Protein AF-A0A952KF47-F1 (afdb_monomer)

Structure (mmCIF, N/CA/C/O backbone):
data_AF-A0A952KF47-F1
#
_entry.id   AF-A0A952KF47-F1
#
loop_
_atom_site.group_PDB
_atom_site.id
_atom_site.type_symbol
_atom_site.label_atom_id
_atom_site.label_alt_id
_atom_site.label_comp_id
_atom_site.label_asym_id
_atom_site.label_entity_id
_atom_site.label_seq_id
_atom_site.pdbx_PDB_ins_code
_atom_site.Cartn_x
_atom_site.Cartn_y
_atom_site.Cartn_z
_atom_site.occupancy
_atom_site.B_iso_or_equiv
_atom_site.auth_seq_id
_atom_site.auth_comp_id
_atom_site.auth_asym_id
_atom_site.auth_atom_id
_atom_site.pdbx_PDB_model_num
ATOM 1 N N . MET A 1 1 ? -9.066 -39.714 -5.728 1.00 48.34 1 MET A N 1
ATOM 2 C CA . MET A 1 1 ? -7.810 -39.159 -6.258 1.00 48.34 1 MET A CA 1
ATOM 3 C C . MET A 1 1 ? -7.482 -37.996 -5.356 1.00 48.34 1 MET A C 1
ATOM 5 O O . MET A 1 1 ? -8.085 -36.939 -5.478 1.00 48.34 1 MET A O 1
ATOM 9 N N . ASP A 1 2 ? -6.712 -38.320 -4.324 1.00 54.44 2 ASP A N 1
ATOM 10 C CA . ASP A 1 2 ? -6.006 -37.364 -3.482 1.00 54.44 2 ASP A CA 1
ATOM 11 C C . ASP A 1 2 ? -4.945 -36.702 -4.365 1.00 54.44 2 ASP A C 1
ATOM 13 O O . ASP A 1 2 ? -4.281 -37.421 -5.104 1.00 54.44 2 ASP A O 1
ATOM 17 N N . ASP A 1 3 ? -4.876 -35.375 -4.369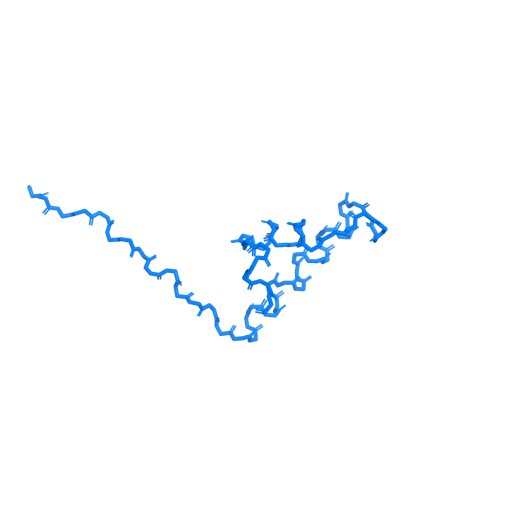 1.00 51.12 3 ASP A N 1
ATOM 18 C CA . ASP A 1 3 ? -3.596 -34.667 -4.396 1.00 51.12 3 ASP A CA 1
ATOM 19 C C . ASP A 1 3 ? -3.862 -33.199 -4.048 1.00 51.12 3 ASP A C 1
ATOM 21 O O . ASP A 1 3 ? -4.560 -32.459 -4.750 1.00 51.12 3 ASP A O 1
ATOM 25 N N . GLY A 1 4 ? -3.396 -32.834 -2.855 1.00 44.97 4 GLY A N 1
ATOM 26 C CA . GLY A 1 4 ? -3.621 -31.548 -2.220 1.00 44.97 4 GLY A CA 1
ATOM 27 C C . GLY A 1 4 ? -3.165 -30.369 -3.072 1.00 44.97 4 GLY A C 1
ATOM 28 O O . GLY A 1 4 ? -2.205 -30.452 -3.833 1.00 44.97 4 GLY A O 1
ATOM 29 N N . MET A 1 5 ? -3.848 -29.233 -2.894 1.00 55.22 5 MET A N 1
ATOM 30 C CA . MET A 1 5 ? -3.366 -27.944 -3.381 1.00 55.22 5 MET A CA 1
ATOM 31 C C . MET A 1 5 ? -1.966 -27.704 -2.823 1.00 55.22 5 MET A C 1
ATOM 33 O O . MET A 1 5 ? -1.802 -27.305 -1.666 1.00 55.22 5 MET A O 1
ATOM 37 N N . GLU A 1 6 ? -0.978 -27.959 -3.675 1.00 48.25 6 GLU A N 1
ATOM 38 C CA . GLU A 1 6 ? 0.416 -27.620 -3.486 1.00 48.25 6 GLU A CA 1
ATOM 39 C C . GLU A 1 6 ? 0.498 -26.207 -2.925 1.00 48.25 6 GLU A C 1
ATOM 41 O O . GLU A 1 6 ? 0.035 -25.231 -3.531 1.00 48.25 6 GLU A O 1
ATOM 46 N N . GLY A 1 7 ? 1.078 -26.109 -1.730 1.00 50.25 7 GLY A N 1
ATOM 47 C CA . GLY A 1 7 ? 1.511 -24.849 -1.172 1.00 50.25 7 GLY A CA 1
ATOM 48 C C . GLY A 1 7 ? 2.409 -24.189 -2.201 1.00 50.25 7 GLY A C 1
ATOM 49 O O . GLY A 1 7 ? 3.580 -24.540 -2.317 1.00 50.25 7 GLY A O 1
ATOM 50 N N . ARG A 1 8 ? 1.843 -23.248 -2.968 1.00 52.53 8 ARG A N 1
ATOM 51 C CA . ARG A 1 8 ? 2.601 -22.365 -3.844 1.00 52.53 8 ARG A CA 1
ATOM 52 C C . ARG A 1 8 ? 3.655 -21.737 -2.962 1.00 52.53 8 ARG A C 1
ATOM 54 O O . ARG A 1 8 ? 3.351 -20.846 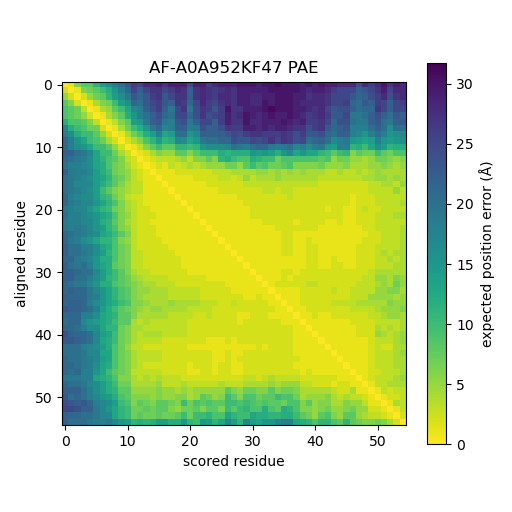-2.166 1.00 52.53 8 ARG A O 1
ATOM 61 N N . VAL A 1 9 ? 4.881 -22.233 -3.086 1.00 54.88 9 VAL A N 1
ATOM 62 C CA . VAL A 1 9 ? 6.075 -21.566 -2.601 1.00 54.88 9 VAL A CA 1
ATOM 63 C C . VAL A 1 9 ? 5.936 -20.152 -3.140 1.00 54.88 9 VAL A C 1
ATOM 65 O O . VAL A 1 9 ? 6.006 -19.946 -4.350 1.00 54.88 9 VAL A O 1
ATOM 68 N N . ARG A 1 10 ? 5.578 -19.201 -2.268 1.00 62.19 10 ARG A N 1
ATOM 69 C CA . ARG 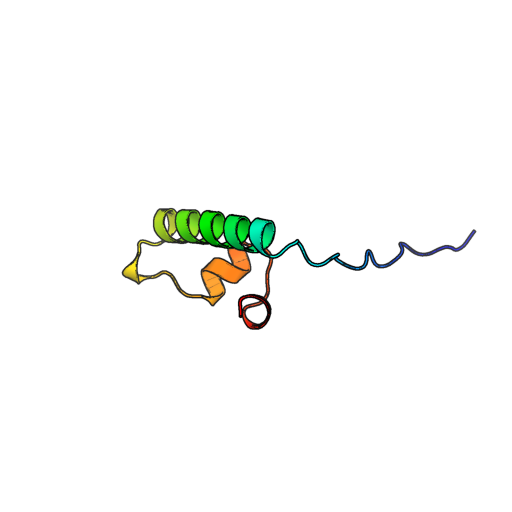A 1 10 ? 5.442 -17.791 -2.629 1.00 62.19 10 ARG A CA 1
ATOM 70 C C . ARG A 1 10 ? 6.833 -17.366 -3.066 1.00 62.19 10 ARG A C 1
ATOM 72 O O . ARG A 1 10 ? 7.667 -17.041 -2.222 1.00 62.19 10 ARG A O 1
ATOM 79 N N . ALA A 1 11 ? 7.114 -17.493 -4.360 1.00 63.22 11 ALA A N 1
ATOM 80 C CA . ALA A 1 11 ? 8.404 -17.164 -4.923 1.00 63.22 11 ALA A CA 1
ATOM 81 C C . ALA A 1 11 ? 8.695 -15.722 -4.518 1.00 63.22 11 ALA A C 1
ATOM 83 O O . ALA A 1 11 ? 7.874 -14.826 -4.736 1.00 63.22 11 ALA A O 1
ATOM 84 N N . ARG A 1 12 ? 9.818 -15.511 -3.826 1.00 71.62 12 ARG A N 1
ATOM 85 C CA . ARG A 1 12 ? 10.233 -14.160 -3.468 1.00 71.62 12 ARG A CA 1
ATOM 86 C C . ARG A 1 12 ? 10.372 -13.385 -4.769 1.00 71.62 12 ARG A C 1
ATOM 88 O O . ARG A 1 12 ? 11.108 -13.809 -5.655 1.00 71.62 12 ARG A O 1
ATOM 95 N N . LEU A 1 13 ? 9.651 -12.272 -4.864 1.00 78.56 13 LEU A N 1
ATOM 96 C CA . LEU A 1 13 ? 9.841 -11.334 -5.959 1.00 78.56 13 LEU A CA 1
ATOM 97 C C . LEU A 1 13 ? 11.325 -10.945 -6.058 1.00 78.56 13 LEU A C 1
ATOM 99 O O . LEU A 1 13 ? 11.978 -10.809 -5.014 1.00 78.56 13 LEU A O 1
ATOM 103 N N . PRO A 1 14 ? 11.840 -10.738 -7.283 1.00 85.38 14 PRO A N 1
ATOM 104 C CA . PRO A 1 14 ? 13.110 -10.059 -7.495 1.00 85.38 14 PRO A CA 1
ATOM 105 C C . PRO A 1 14 ? 13.154 -8.739 -6.720 1.00 85.38 14 PRO A C 1
ATOM 107 O O . PRO A 1 14 ? 12.118 -8.113 -6.484 1.00 85.38 14 PRO A O 1
ATOM 110 N N . GLN A 1 15 ? 14.353 -8.317 -6.323 1.00 85.19 15 GLN A N 1
ATOM 111 C CA . GLN A 1 15 ? 14.544 -7.140 -5.474 1.00 85.19 15 GLN A CA 1
ATOM 112 C C . GLN A 1 15 ? 13.876 -5.882 -6.052 1.00 85.19 15 GLN A C 1
ATOM 114 O O . GLN A 1 15 ? 13.207 -5.163 -5.312 1.00 85.19 15 GLN A O 1
ATOM 119 N N . ASP A 1 16 ? 13.994 -5.659 -7.362 1.00 89.12 16 ASP A N 1
ATOM 120 C CA . ASP A 1 16 ? 13.411 -4.492 -8.031 1.00 89.12 16 ASP A CA 1
ATOM 121 C C . ASP A 1 16 ? 11.880 -4.516 -8.010 1.00 89.12 16 ASP A C 1
ATOM 123 O O . ASP A 1 16 ? 11.252 -3.545 -7.597 1.00 89.12 16 ASP A O 1
ATOM 127 N N . ALA A 1 17 ? 11.272 -5.661 -8.327 1.00 89.81 17 ALA A N 1
ATOM 128 C CA . ALA A 1 17 ? 9.820 -5.821 -8.267 1.00 89.81 17 ALA A CA 1
ATOM 129 C C . ALA A 1 17 ? 9.285 -5.655 -6.832 1.00 89.81 17 ALA A C 1
ATOM 131 O O . ALA A 1 17 ? 8.214 -5.093 -6.614 1.00 89.81 17 ALA A O 1
ATOM 132 N N . ARG A 1 18 ? 10.049 -6.102 -5.824 1.00 89.88 18 ARG A N 1
ATOM 133 C CA . ARG A 1 18 ? 9.716 -5.863 -4.411 1.00 89.88 18 ARG A CA 1
ATOM 134 C C . ARG A 1 18 ? 9.821 -4.385 -4.041 1.00 89.88 18 ARG A C 1
ATOM 136 O O . ARG A 1 18 ? 9.003 -3.893 -3.267 1.00 89.88 18 ARG A O 1
ATOM 143 N N . ARG A 1 19 ? 10.820 -3.680 -4.571 1.00 90.50 19 ARG A N 1
ATOM 144 C CA . ARG A 1 19 ? 10.988 -2.242 -4.357 1.00 90.50 19 ARG A CA 1
ATOM 145 C C . ARG A 1 19 ? 9.809 -1.464 -4.936 1.00 90.50 19 ARG A C 1
ATOM 147 O O . ARG A 1 19 ? 9.264 -0.621 -4.232 1.00 90.50 19 ARG A O 1
ATOM 154 N N . GLU A 1 20 ? 9.403 -1.765 -6.165 1.00 94.38 20 GLU A N 1
ATOM 155 C CA . GLU A 1 20 ? 8.229 -1.151 -6.803 1.00 94.38 20 GLU A CA 1
A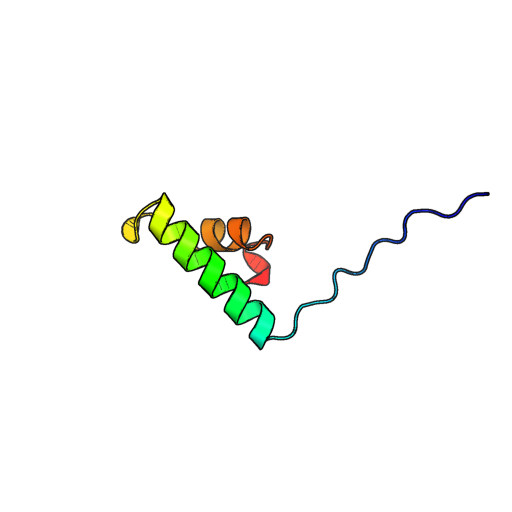TOM 156 C C . GLU A 1 20 ? 6.957 -1.402 -5.988 1.00 94.38 20 GLU A C 1
ATOM 158 O O . GLU A 1 20 ? 6.284 -0.453 -5.596 1.00 94.38 20 GLU A O 1
ATOM 163 N N . GLN A 1 21 ? 6.711 -2.656 -5.597 1.00 93.19 21 GLN A N 1
ATOM 164 C CA . GLN A 1 21 ? 5.576 -3.028 -4.748 1.00 93.19 21 GLN A CA 1
ATOM 165 C C . GLN A 1 21 ? 5.505 -2.208 -3.446 1.00 93.19 21 GLN A C 1
ATOM 167 O O . GLN A 1 21 ? 4.428 -1.781 -3.027 1.00 93.19 21 GLN A O 1
ATOM 172 N N . LEU A 1 22 ? 6.646 -1.994 -2.784 1.00 93.69 22 LEU A N 1
ATOM 173 C CA . LEU A 1 22 ? 6.716 -1.201 -1.555 1.00 93.69 22 LEU A CA 1
ATOM 174 C C . LEU A 1 22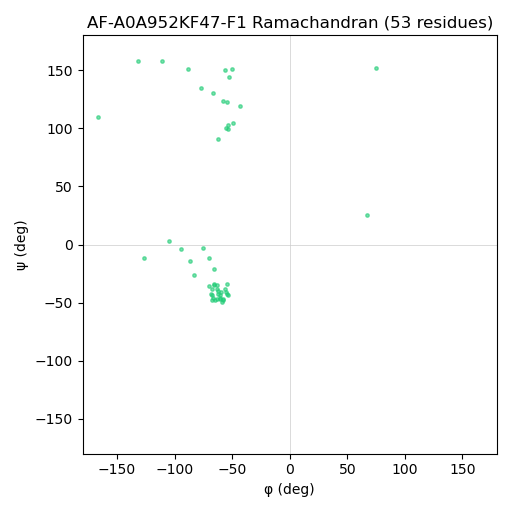 ? 6.483 0.293 -1.806 1.00 93.69 22 LEU A C 1
ATOM 176 O O . LEU A 1 22 ? 5.873 0.954 -0.965 1.00 93.69 22 LEU A O 1
ATOM 180 N N . ILE A 1 23 ? 6.946 0.825 -2.939 1.00 95.75 23 ILE A N 1
ATOM 181 C CA . ILE A 1 23 ? 6.715 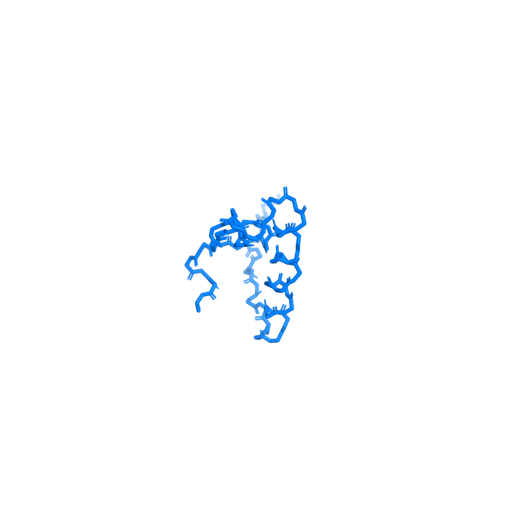2.221 -3.331 1.00 95.75 23 ILE A CA 1
ATOM 182 C C . ILE A 1 23 ? 5.222 2.456 -3.579 1.00 95.75 23 ILE A C 1
ATOM 184 O O . ILE A 1 23 ? 4.662 3.395 -3.012 1.00 95.75 23 ILE A O 1
ATOM 188 N N . ASP A 1 24 ? 4.561 1.580 -4.333 1.00 97.56 24 ASP A N 1
ATOM 189 C CA . ASP A 1 24 ? 3.128 1.698 -4.628 1.00 97.56 24 ASP A CA 1
ATOM 190 C C . ASP A 1 24 ? 2.277 1.611 -3.355 1.00 97.56 24 ASP A C 1
ATOM 192 O O . ASP A 1 24 ? 1.364 2.417 -3.128 1.00 97.56 24 ASP A O 1
ATOM 196 N N . ALA A 1 25 ? 2.622 0.678 -2.464 1.00 96.56 25 ALA A N 1
ATOM 197 C CA . ALA A 1 25 ? 1.981 0.556 -1.162 1.00 96.56 25 ALA A CA 1
ATOM 198 C C . ALA A 1 25 ? 2.205 1.800 -0.286 1.00 96.56 25 ALA A C 1
ATOM 200 O O . ALA A 1 25 ? 1.291 2.230 0.419 1.00 96.56 25 ALA A O 1
ATOM 201 N N . ALA A 1 26 ? 3.394 2.409 -0.335 1.00 96.12 26 ALA A N 1
ATOM 202 C CA . ALA A 1 26 ? 3.689 3.632 0.405 1.00 96.12 26 ALA A CA 1
ATOM 203 C C . ALA A 1 26 ? 2.911 4.838 -0.136 1.00 96.12 26 ALA A C 1
ATOM 205 O O . ALA A 1 26 ? 2.346 5.593 0.655 1.00 96.12 26 ALA A O 1
ATOM 206 N N . ILE A 1 27 ? 2.823 4.995 -1.460 1.00 98.06 27 ILE A N 1
ATOM 207 C CA . ILE A 1 27 ? 2.014 6.043 -2.100 1.00 98.06 27 ILE A CA 1
ATOM 208 C C . ILE A 1 27 ? 0.552 5.909 -1.666 1.00 98.06 2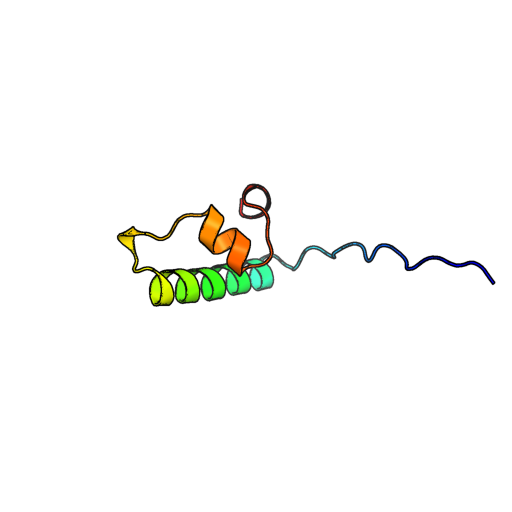7 ILE A C 1
ATOM 210 O O . ILE A 1 27 ? -0.050 6.889 -1.225 1.00 98.06 27 ILE A O 1
ATOM 214 N N . THR A 1 28 ? 0.014 4.689 -1.707 1.00 97.88 28 THR A N 1
ATOM 215 C CA . THR A 1 28 ? -1.356 4.391 -1.263 1.00 97.88 28 THR A CA 1
ATOM 216 C C . THR A 1 28 ? -1.549 4.737 0.215 1.00 97.88 28 THR A C 1
ATOM 218 O O . THR A 1 28 ? -2.481 5.457 0.565 1.00 97.88 28 THR A O 1
ATOM 221 N N . ALA A 1 29 ? -0.623 4.324 1.086 1.00 97.25 29 ALA A N 1
ATOM 222 C CA . ALA A 1 29 ? -0.690 4.623 2.517 1.00 97.25 29 ALA A CA 1
ATOM 223 C C . ALA A 1 29 ? -0.699 6.133 2.800 1.00 97.25 29 ALA A C 1
ATOM 225 O O . ALA A 1 29 ? -1.430 6.598 3.677 1.00 97.25 29 ALA A O 1
ATOM 226 N N . ILE A 1 30 ? 0.115 6.901 2.069 1.00 97.19 30 ILE A N 1
ATOM 227 C CA . ILE A 1 30 ? 0.173 8.361 2.199 1.00 97.19 30 ILE A CA 1
ATOM 228 C C . ILE A 1 30 ? -1.139 8.984 1.719 1.00 97.19 30 ILE A C 1
ATOM 230 O O . ILE A 1 30 ? -1.660 9.870 2.394 1.00 97.19 30 ILE A O 1
ATOM 234 N N . ALA A 1 31 ? -1.683 8.520 0.594 1.00 97.69 31 ALA A N 1
ATOM 235 C CA . ALA A 1 31 ? -2.942 9.022 0.053 1.00 97.69 31 ALA A CA 1
ATOM 236 C C . ALA A 1 31 ? -4.127 8.769 1.002 1.00 97.69 31 ALA A C 1
ATOM 238 O O . ALA A 1 31 ? -4.968 9.647 1.180 1.00 97.69 31 ALA A O 1
ATOM 239 N N . GLU A 1 32 ? -4.173 7.603 1.652 1.00 96.69 32 GLU A N 1
ATOM 240 C CA . GLU A 1 32 ? -5.283 7.214 2.532 1.00 96.69 32 GLU A CA 1
ATOM 241 C C . GLU A 1 32 ? -5.180 7.767 3.960 1.00 96.69 32 GLU A C 1
ATOM 243 O O . GLU A 1 32 ? -6.193 7.895 4.653 1.00 96.69 32 GLU A O 1
ATOM 248 N N . HIS A 1 33 ? -3.970 8.045 4.451 1.00 94.50 33 HIS A N 1
ATOM 249 C CA . HIS A 1 33 ? -3.756 8.358 5.870 1.00 94.50 33 HIS A CA 1
ATOM 250 C C . HIS A 1 33 ? -3.009 9.670 6.131 1.00 94.50 33 HIS A C 1
ATOM 252 O O . HIS A 1 33 ? -2.978 10.133 7.276 1.00 94.50 33 HIS A O 1
ATOM 258 N N . GLY A 1 34 ? -2.419 10.272 5.098 1.00 96.19 34 GLY A N 1
ATOM 259 C CA . GLY A 1 34 ? -1.477 11.379 5.222 1.00 96.19 34 GLY A CA 1
ATOM 260 C C . GLY A 1 34 ? -0.102 10.919 5.715 1.00 96.19 34 GLY A C 1
ATOM 261 O O . GLY A 1 34 ? 0.026 9.943 6.456 1.00 96.19 34 GLY A O 1
ATOM 262 N N . LEU A 1 35 ? 0.945 11.655 5.332 1.00 94.56 35 LEU A N 1
ATOM 263 C CA . LEU A 1 35 ? 2.341 11.273 5.585 1.00 94.56 35 LEU A CA 1
ATOM 264 C C . LEU A 1 35 ? 2.643 11.019 7.073 1.00 94.56 35 LEU A C 1
ATOM 266 O O . LEU A 1 35 ? 3.318 10.049 7.403 1.00 94.56 35 LEU A O 1
ATOM 270 N N . SER A 1 36 ? 2.106 11.843 7.976 1.00 95.81 36 SER A N 1
ATOM 271 C CA . SER A 1 36 ? 2.357 11.742 9.422 1.00 95.81 36 SER A CA 1
ATOM 272 C C . SER A 1 36 ? 1.805 10.469 10.075 1.00 95.81 36 SER A C 1
ATOM 274 O O . SER A 1 36 ? 2.278 10.096 11.143 1.00 95.81 36 SER A O 1
ATOM 276 N N . ASN A 1 37 ? 0.827 9.798 9.455 1.00 93.19 37 ASN A N 1
ATOM 277 C CA . ASN A 1 37 ? 0.199 8.583 9.994 1.00 93.19 37 ASN A CA 1
ATOM 278 C C . ASN A 1 37 ? 0.656 7.297 9.289 1.00 93.19 37 ASN A C 1
ATOM 280 O O . ASN A 1 37 ? 0.142 6.209 9.583 1.00 93.19 37 ASN A O 1
ATOM 284 N N . VAL A 1 38 ? 1.590 7.398 8.341 1.00 95.81 38 VAL A N 1
ATOM 285 C CA . VAL A 1 38 ? 2.148 6.232 7.656 1.00 95.81 38 VAL A CA 1
ATOM 286 C C . VAL A 1 38 ? 3.152 5.529 8.562 1.00 95.81 38 VAL A C 1
ATOM 288 O O . VAL A 1 38 ? 4.014 6.149 9.178 1.00 95.81 38 VAL A O 1
ATOM 291 N N . THR A 1 39 ? 3.048 4.202 8.627 1.00 93.44 39 THR A N 1
ATOM 292 C CA . THR A 1 39 ? 3.977 3.340 9.364 1.00 93.44 39 THR A CA 1
ATOM 293 C C . THR A 1 39 ? 4.422 2.182 8.485 1.00 93.44 39 THR A C 1
ATOM 295 O O . THR A 1 39 ? 3.713 1.782 7.558 1.00 93.44 39 THR A O 1
ATOM 298 N N . LEU A 1 40 ? 5.573 1.588 8.808 1.00 91.44 40 LEU A N 1
ATOM 299 C CA . LEU A 1 40 ? 6.095 0.431 8.080 1.00 91.44 40 LEU A CA 1
ATOM 300 C C . LEU A 1 40 ? 5.094 -0.734 8.051 1.00 91.44 40 LEU A C 1
ATOM 302 O O . LEU A 1 40 ? 4.924 -1.376 7.022 1.00 91.44 40 LEU A O 1
ATOM 306 N N . SER A 1 41 ? 4.373 -0.967 9.151 1.00 92.06 41 SER A N 1
ATOM 307 C CA . SER A 1 41 ? 3.353 -2.020 9.236 1.00 92.06 41 SER A CA 1
ATOM 308 C C . SER A 1 41 ? 2.158 -1.775 8.310 1.00 92.06 41 SER A C 1
ATOM 310 O O . SER A 1 41 ? 1.614 -2.733 7.758 1.00 92.06 41 SER A O 1
ATOM 312 N N . LYS A 1 42 ? 1.756 -0.509 8.114 1.00 92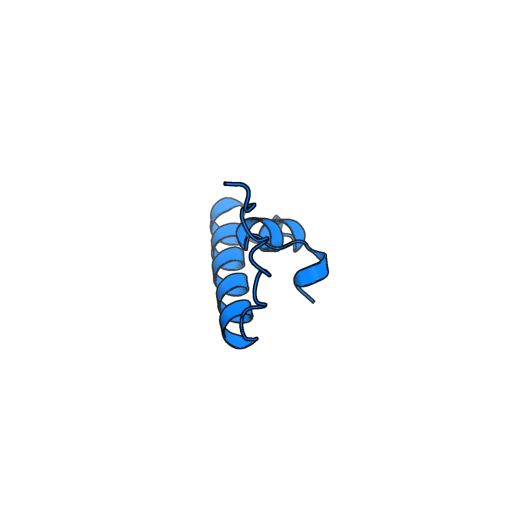.81 42 LYS A N 1
ATOM 313 C CA . LYS A 1 42 ? 0.693 -0.139 7.163 1.00 92.81 42 LYS A CA 1
ATOM 314 C C . LYS A 1 42 ? 1.143 -0.387 5.726 1.00 92.81 42 LYS A C 1
ATOM 316 O O . LYS A 1 42 ? 0.433 -1.052 4.981 1.00 92.81 42 LYS A O 1
ATOM 321 N N . VAL A 1 43 ? 2.348 0.066 5.375 1.00 94.19 43 VAL A N 1
ATOM 322 C CA . VAL A 1 43 ? 2.932 -0.161 4.043 1.00 94.19 43 VAL A CA 1
ATOM 323 C C . VAL A 1 43 ? 3.095 -1.657 3.766 1.00 94.19 43 VAL A C 1
ATOM 325 O O . VAL A 1 43 ? 2.676 -2.132 2.717 1.00 94.19 43 VAL A O 1
ATOM 328 N N . ALA A 1 44 ? 3.622 -2.424 4.724 1.00 91.00 44 ALA A N 1
ATOM 329 C CA . ALA A 1 44 ? 3.760 -3.873 4.599 1.00 91.00 44 ALA A CA 1
ATOM 330 C C . ALA A 1 44 ? 2.405 -4.551 4.352 1.00 91.00 44 ALA A C 1
ATOM 332 O O . ALA A 1 44 ? 2.282 -5.341 3.422 1.00 91.00 44 ALA A O 1
ATOM 333 N N . SER A 1 45 ? 1.382 -4.194 5.136 1.00 92.12 45 SER A N 1
ATOM 334 C CA . SER A 1 45 ? 0.036 -4.763 4.988 1.00 92.12 45 SER A CA 1
ATOM 335 C C . SER A 1 45 ? -0.558 -4.468 3.610 1.00 92.12 45 SER A C 1
ATOM 337 O O . SER A 1 45 ? -1.084 -5.380 2.976 1.00 92.12 45 SER A O 1
ATOM 339 N N . LEU A 1 46 ? -0.418 -3.232 3.118 1.00 93.81 46 LEU A N 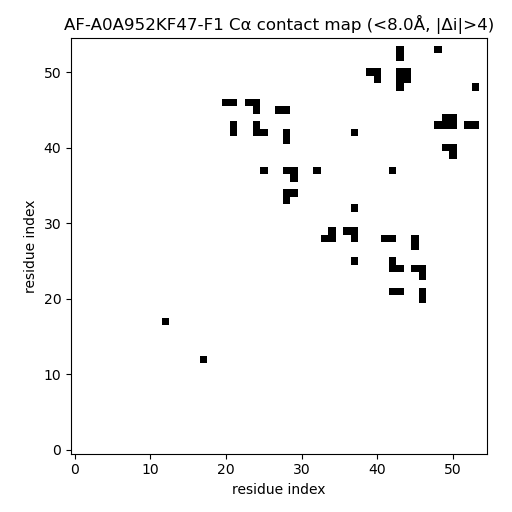1
ATOM 340 C CA . LEU A 1 46 ? -0.877 -2.833 1.781 1.00 93.81 46 LEU A CA 1
ATOM 341 C C . LEU A 1 46 ? -0.101 -3.542 0.661 1.00 93.81 46 LEU A C 1
ATOM 343 O O . LEU A 1 46 ? -0.682 -3.913 -0.353 1.00 93.81 46 LEU A O 1
ATOM 347 N N . ALA A 1 47 ? 1.187 -3.814 0.870 1.00 92.00 47 ALA A N 1
ATOM 348 C CA . ALA A 1 47 ? 2.000 -4.618 -0.035 1.00 92.00 47 ALA A CA 1
ATOM 349 C C . ALA A 1 47 ? 1.705 -6.132 0.061 1.00 92.00 47 ALA A C 1
ATOM 351 O O . ALA A 1 47 ? 2.311 -6.915 -0.665 1.00 92.00 47 ALA A O 1
ATOM 352 N N . GLY A 1 48 ? 0.823 -6.597 0.954 1.00 88.75 48 GLY A N 1
ATOM 353 C CA . GLY A 1 48 ? 0.613 -8.034 1.187 1.00 88.75 48 GLY A CA 1
ATOM 354 C C . GLY A 1 48 ? 1.828 -8.730 1.817 1.00 88.75 48 GLY A C 1
ATOM 355 O O . GLY A 1 48 ? 2.037 -9.935 1.643 1.00 88.75 48 GLY A O 1
ATOM 356 N N . LEU A 1 49 ? 2.648 -7.965 2.536 1.00 87.69 49 LEU A N 1
ATOM 357 C CA . LEU A 1 49 ? 3.855 -8.396 3.224 1.00 87.69 49 LEU A CA 1
ATOM 358 C C . LEU A 1 49 ? 3.666 -8.328 4.745 1.00 87.69 49 LEU A C 1
ATOM 360 O O . LEU A 1 49 ? 2.848 -7.586 5.281 1.00 87.69 49 LEU A O 1
ATOM 364 N N . THR A 1 50 ? 4.471 -9.095 5.471 1.00 82.81 50 THR A N 1
ATOM 365 C CA . THR A 1 50 ? 4.638 -8.917 6.914 1.00 82.81 50 THR A CA 1
ATOM 366 C C . THR A 1 50 ? 5.760 -7.912 7.147 1.00 82.81 50 THR A C 1
ATOM 368 O O . THR A 1 50 ? 6.689 -7.824 6.345 1.00 82.81 50 THR A O 1
ATOM 371 N N . ALA A 1 51 ? 5.713 -7.168 8.254 1.00 76.31 51 ALA A N 1
ATOM 372 C CA . ALA A 1 51 ? 6.718 -6.143 8.556 1.00 76.31 51 ALA A CA 1
ATOM 373 C C . ALA A 1 51 ? 8.162 -6.690 8.543 1.00 76.31 51 ALA A C 1
ATOM 375 O O . ALA A 1 51 ? 9.076 -6.010 8.089 1.00 76.31 51 ALA A O 1
ATOM 376 N N . GLY A 1 52 ? 8.362 -7.947 8.956 1.00 75.44 52 GLY A N 1
ATOM 377 C CA . GLY A 1 52 ? 9.671 -8.610 8.926 1.00 75.44 52 GLY A CA 1
ATOM 378 C C . GLY A 1 52 ? 10.203 -8.948 7.526 1.00 75.44 52 GLY A C 1
ATOM 379 O O . GLY A 1 52 ? 11.367 -9.303 7.403 1.00 75.44 52 GLY A O 1
ATOM 380 N N . MET A 1 53 ? 9.383 -8.853 6.472 1.00 73.25 53 MET A N 1
ATOM 381 C CA . MET A 1 53 ? 9.795 -9.098 5.079 1.00 73.25 53 MET A CA 1
ATOM 382 C C . MET A 1 53 ? 10.193 -7.829 4.315 1.00 73.25 53 MET A C 1
ATOM 384 O O . MET A 1 53 ? 10.567 -7.928 3.144 1.00 73.25 53 MET A O 1
ATOM 388 N N . VAL A 1 54 ? 10.057 -6.659 4.943 1.00 68.19 54 VAL A N 1
ATOM 389 C CA . VAL A 1 54 ? 10.312 -5.355 4.314 1.00 68.19 54 VAL A CA 1
ATOM 390 C C . VAL A 1 54 ? 11.789 -4.942 4.409 1.00 68.19 54 VAL A C 1
ATOM 392 O O . VAL A 1 54 ? 12.203 -4.036 3.694 1.00 68.19 54 VAL A O 1
ATOM 395 N N . ASN A 1 55 ? 12.577 -5.613 5.258 1.00 59.59 55 ASN A N 1
ATOM 396 C CA . ASN A 1 55 ? 14.001 -5.337 5.469 1.00 59.59 55 ASN A CA 1
ATOM 397 C C . ASN A 1 55 ? 14.913 -6.152 4.543 1.00 59.59 55 ASN A C 1
ATOM 399 O O . ASN A 1 55 ? 14.575 -7.329 4.272 1.00 59.59 55 ASN A O 1
#

Nearest PDB structures (foldseek):
  3vuq-assembly1_B  TM=9.393E-01  e=5.434E-02  Thermus thermophilus HB8
  2jk3-assembly1_B  TM=8.712E-01  e=7.517E-02  Bacillus cereus
  3vuq-assembly1_A  TM=8.751E-01  e=1.638E-01  Thermus thermophilus HB8
  3bhq-assembly1_B  TM=8.689E-01  e=3.134E-01  Mesorhizobium japonicum MAFF 303099
  3mvp-assembly1_A  TM=7.668E-01  e=3.568E-01  Streptococcus mutans UA159

Foldseek 3Di:
DDDDDPPPPPPDDDPVVLVVLLVVLQVVQCVVPNPVPDDLCSSQVSSVHHSVVND

Solvent-accessible surface area (backbone atoms only — not comparable to full-atom values): 3430 Å² total; per-residue (Å²): 136,92,77,77,87,73,80,72,74,77,70,78,65,55,70,66,61,46,49,50,44,47,48,55,17,40,54,50,38,31,75,77,56,37,72,92,65,55,47,68,60,56,26,21,50,66,52,75,42,53,60,87,71,76,114

Organism: NCBI:txid171674

Sequence (55 aa):
MDDGMEGRVRARLPQDARREQLIDAAITAIAEHGLSNVTLSKVASLAGLTAGMVN

pLDDT: mean 82.41, std 16.76, range [44.97, 98.06]

Mean predicted aligned error: 8.4 Å

Radius of gyration: 14.72 Å; Cα contacts (8 Å, |Δi|>4): 35; chains: 1; bounding box: 22×51×18 Å

InterPro domains:
  IPR001647 DNA-binding HTH domain, TetR-type [PF00440] (22-53)
  IPR001647 DNA-binding HTH domain, TetR-type [PS50977] (16-55)
  IPR009057 Homedomain-like superfamily [SSF46689] (10-54)

Secondary structure (DSSP, 8-state):
----------PPPPHHHHHHHHHHHHHHHHHHH-GGG--HHHHHHHTT--GGG--